Protein AF-A0A1I5D7E2-F1 (afdb_monomer_lite)

Organism: NCBI:txid83765

Structure (mmCIF, N/CA/C/O backbone):
data_AF-A0A1I5D7E2-F1
#
_entry.id   AF-A0A1I5D7E2-F1
#
loop_
_atom_site.group_PDB
_atom_site.id
_atom_site.type_symbol
_atom_site.label_atom_id
_atom_site.label_alt_id
_atom_site.label_comp_id
_atom_site.label_asym_id
_atom_site.label_entity_id
_atom_site.label_seq_id
_atom_site.pdbx_PDB_ins_code
_atom_site.Cartn_x
_atom_site.Cartn_y
_atom_site.Cartn_z
_atom_site.occupancy
_atom_site.B_iso_or_equiv
_atom_site.auth_seq_id
_atom_site.auth_comp_id
_atom_site.auth_asym_id
_atom_site.auth_atom_id
_atom_site.pdbx_PDB_model_num
ATOM 1 N N . MET A 1 1 ? 8.542 34.109 -12.443 1.00 40.12 1 MET A N 1
ATOM 2 C CA . MET A 1 1 ? 9.266 33.104 -11.640 1.00 40.12 1 MET A CA 1
ATOM 3 C C . MET A 1 1 ? 9.422 31.887 -12.531 1.00 40.12 1 MET A C 1
ATOM 5 O O . MET A 1 1 ? 8.410 31.337 -12.940 1.00 40.12 1 MET A O 1
ATOM 9 N N . SER A 1 2 ? 10.643 31.574 -12.962 1.00 42.59 2 SER A N 1
ATOM 10 C CA . SER A 1 2 ? 10.924 30.375 -13.758 1.00 42.59 2 SER A CA 1
ATOM 11 C C . SER A 1 2 ? 10.637 29.151 -12.892 1.00 42.59 2 SER A C 1
ATOM 13 O O . SER A 1 2 ? 11.254 29.010 -11.836 1.00 42.59 2 SER A O 1
ATOM 15 N N . GLY A 1 3 ? 9.667 28.327 -13.289 1.00 51.66 3 GLY A N 1
ATOM 16 C CA . GLY A 1 3 ? 9.392 27.065 -12.609 1.00 51.66 3 GLY A CA 1
ATOM 17 C C . GLY A 1 3 ? 10.642 26.194 -12.649 1.00 51.66 3 GLY A C 1
ATOM 18 O O . GLY A 1 3 ? 11.237 26.026 -13.711 1.00 51.66 3 GLY A O 1
ATOM 19 N N . VAL A 1 4 ? 11.077 25.707 -11.491 1.00 58.34 4 VAL A N 1
ATOM 20 C CA . VAL A 1 4 ? 12.132 24.697 -11.423 1.00 58.34 4 VAL A CA 1
ATOM 21 C C . VAL A 1 4 ? 11.523 23.414 -11.979 1.00 58.34 4 VAL A C 1
ATOM 23 O O . VAL A 1 4 ? 10.568 22.893 -11.408 1.00 58.34 4 VAL A O 1
ATOM 26 N N . GLU A 1 5 ? 12.013 22.948 -13.128 1.00 67.19 5 GLU A N 1
ATOM 27 C CA . GLU A 1 5 ? 11.637 21.633 -13.645 1.00 67.19 5 GLU A CA 1
ATOM 28 C C . GLU A 1 5 ? 12.256 20.570 -12.736 1.00 67.19 5 GLU A C 1
ATOM 30 O O . GLU A 1 5 ? 13.479 20.474 -12.632 1.00 67.19 5 GLU A O 1
ATOM 35 N N . VAL A 1 6 ? 11.413 19.789 -12.063 1.00 71.75 6 VAL A N 1
ATOM 36 C CA . VAL A 1 6 ? 11.857 18.631 -11.285 1.00 71.75 6 VAL A CA 1
ATOM 37 C C . VAL A 1 6 ? 11.823 17.406 -12.196 1.00 71.75 6 VAL A C 1
ATOM 39 O O . VAL A 1 6 ? 10.860 17.195 -12.939 1.00 71.75 6 VAL A O 1
ATOM 42 N N . LEU A 1 7 ? 12.894 16.616 -12.182 1.00 81.94 7 LEU A N 1
ATOM 43 C CA . LEU A 1 7 ? 13.030 15.395 -12.975 1.00 81.94 7 LEU A CA 1
ATOM 44 C C . LEU A 1 7 ? 13.018 14.172 -12.054 1.00 81.94 7 LEU A C 1
ATOM 46 O O . LEU A 1 7 ? 13.526 14.228 -10.937 1.00 81.94 7 LEU A O 1
ATOM 50 N N . TYR A 1 8 ? 12.466 13.068 -12.549 1.00 84.56 8 TYR A N 1
ATOM 51 C CA . TYR A 1 8 ? 12.685 11.739 -11.973 1.00 84.56 8 TYR A CA 1
ATOM 52 C C . TYR A 1 8 ? 14.122 11.267 -12.249 1.00 84.56 8 TYR A C 1
ATOM 54 O O . TYR A 1 8 ? 14.750 11.726 -13.208 1.00 84.56 8 TYR A O 1
ATOM 62 N N . ALA A 1 9 ? 14.608 10.258 -11.517 1.00 85.94 9 ALA A N 1
ATOM 63 C CA . ALA A 1 9 ? 15.943 9.680 -11.736 1.00 85.94 9 ALA A CA 1
ATOM 64 C C . ALA A 1 9 ? 16.131 9.101 -13.154 1.00 85.94 9 ALA A C 1
ATOM 66 O O . ALA A 1 9 ? 17.237 9.049 -13.684 1.00 85.94 9 ALA A O 1
ATOM 67 N N . CYS A 1 10 ? 15.032 8.711 -13.806 1.00 88.25 10 CYS A N 1
ATOM 68 C CA . CYS A 1 10 ? 15.021 8.250 -15.197 1.00 88.25 10 CYS A CA 1
ATOM 69 C C . CYS A 1 10 ? 15.114 9.374 -16.253 1.00 88.25 10 CYS A C 1
ATOM 71 O O . CYS A 1 10 ? 15.100 9.083 -17.446 1.00 88.25 10 CYS A O 1
ATOM 73 N N . GLY A 1 11 ? 15.174 10.647 -15.845 1.00 85.88 11 GLY A N 1
ATOM 74 C CA . GLY A 1 11 ? 15.266 11.809 -16.739 1.00 85.88 11 GLY A CA 1
ATOM 75 C C . GLY A 1 11 ? 13.929 12.314 -17.294 1.00 85.88 11 GLY A C 1
ATOM 76 O O . GLY A 1 11 ? 13.898 13.348 -17.962 1.00 85.88 11 GLY A O 1
ATOM 77 N N . HIS A 1 12 ? 12.814 11.635 -17.010 1.00 88.06 12 HIS A N 1
ATOM 78 C CA . HIS A 1 12 ? 11.479 12.125 -17.357 1.00 88.06 12 HIS A CA 1
ATOM 79 C C . HIS A 1 12 ? 11.048 13.277 -16.446 1.00 88.06 12 HIS A C 1
ATOM 81 O O . HIS A 1 12 ? 11.399 13.328 -15.264 1.00 88.06 12 HIS A O 1
ATOM 87 N N . LYS A 1 13 ? 10.257 14.203 -16.997 1.00 83.19 13 LYS A N 1
ATOM 88 C CA . LYS A 1 13 ? 9.729 15.345 -16.245 1.00 83.19 13 LYS A CA 1
ATOM 89 C C . LYS A 1 13 ? 8.735 14.877 -15.193 1.00 83.19 13 LYS A C 1
ATOM 91 O O . LYS A 1 13 ? 7.851 14.075 -15.497 1.00 83.19 13 LYS A O 1
ATOM 96 N N . GLN A 1 14 ? 8.838 15.428 -13.987 1.00 71.81 14 GLN A N 1
ATOM 97 C CA . GLN A 1 14 ? 7.741 15.357 -13.037 1.00 71.81 14 GLN A CA 1
ATOM 98 C C . GLN A 1 14 ? 6.598 16.202 -13.587 1.00 71.81 14 GLN A C 1
ATOM 100 O O . GLN A 1 14 ? 6.628 17.433 -13.565 1.00 71.81 14 GLN A O 1
ATOM 105 N N . VAL A 1 15 ? 5.586 15.533 -14.130 1.00 62.22 15 VAL A N 1
ATOM 106 C CA . VAL A 1 15 ? 4.274 16.155 -14.242 1.00 62.22 15 VAL A CA 1
ATOM 107 C C . VAL A 1 15 ? 3.809 16.305 -12.802 1.00 62.22 15 VAL A C 1
ATOM 109 O O . VAL A 1 15 ? 3.779 15.312 -12.077 1.00 62.22 15 VAL A O 1
ATOM 112 N N . ALA A 1 16 ? 3.549 17.538 -12.365 1.00 55.12 16 ALA A N 1
ATOM 113 C CA . ALA A 1 16 ? 2.931 17.788 -11.072 1.00 55.12 16 ALA A CA 1
ATOM 114 C C . ALA A 1 16 ? 1.547 17.139 -11.108 1.00 55.12 16 ALA A C 1
ATOM 116 O O . ALA A 1 16 ? 0.575 17.744 -11.558 1.00 55.12 16 ALA A O 1
ATOM 117 N N . ASP A 1 17 ? 1.493 15.865 -10.743 1.00 52.16 17 ASP A N 1
ATOM 118 C CA . ASP A 1 17 ? 0.250 15.138 -10.686 1.00 52.16 17 ASP A CA 1
ATOM 119 C C . ASP A 1 17 ? -0.562 15.750 -9.547 1.00 52.16 17 ASP A C 1
ATOM 121 O O . ASP A 1 17 ? -0.052 15.964 -8.444 1.00 52.16 17 ASP A O 1
ATOM 125 N N . SER A 1 18 ? -1.817 16.093 -9.818 1.00 43.91 18 SER A N 1
ATOM 126 C CA . SER A 1 18 ? -2.695 16.846 -8.909 1.00 43.91 18 SER A CA 1
ATOM 127 C C . SER A 1 18 ? -3.111 16.074 -7.640 1.00 43.91 18 SER A C 1
ATOM 129 O O . SER A 1 18 ? -4.035 16.488 -6.940 1.00 43.91 18 SER A O 1
ATOM 131 N N . GLY A 1 19 ? -2.447 14.953 -7.349 1.00 57.50 19 GLY A N 1
ATOM 132 C CA . GLY A 1 19 ? -2.717 14.040 -6.241 1.00 57.50 19 GLY A CA 1
ATOM 133 C C . GLY A 1 19 ? -1.690 14.103 -5.103 1.00 57.50 19 GLY A C 1
ATOM 134 O O . GLY A 1 19 ? -1.194 15.170 -4.737 1.00 57.50 19 GLY A O 1
ATOM 135 N N . LEU A 1 20 ? -1.389 12.933 -4.527 1.00 54.22 20 LEU A N 1
ATOM 136 C CA . LEU A 1 20 ? -0.603 12.739 -3.300 1.00 54.22 20 LEU A CA 1
ATOM 137 C C . LEU A 1 20 ? 0.759 13.469 -3.320 1.00 54.22 20 LEU A C 1
ATOM 139 O O . LEU A 1 20 ? 1.130 14.091 -2.327 1.00 54.22 20 LEU A O 1
ATOM 143 N N . LEU A 1 21 ? 1.456 13.479 -4.466 1.00 53.50 21 LEU A N 1
ATOM 144 C CA . LEU A 1 21 ? 2.745 14.169 -4.664 1.00 53.50 21 LEU A CA 1
ATOM 145 C C . LEU A 1 21 ? 2.652 15.692 -4.473 1.00 53.50 21 LEU A C 1
ATOM 147 O O . LEU A 1 21 ? 3.577 16.308 -3.953 1.00 53.50 21 LEU A O 1
ATOM 151 N N . ALA A 1 22 ? 1.530 16.309 -4.854 1.00 52.12 22 ALA A N 1
ATOM 152 C CA . ALA A 1 22 ? 1.312 17.743 -4.674 1.00 52.12 22 ALA A CA 1
ATOM 153 C C . ALA A 1 22 ? 0.987 18.119 -3.215 1.00 52.12 22 ALA A C 1
ATOM 155 O O . ALA A 1 22 ? 1.152 19.277 -2.829 1.00 52.12 22 ALA A O 1
ATOM 156 N N . ARG A 1 23 ? 0.514 17.162 -2.402 1.00 56.66 23 ARG A N 1
ATOM 157 C CA . ARG A 1 23 ? 0.122 17.378 -0.994 1.00 56.66 23 ARG A CA 1
ATOM 158 C C . ARG A 1 23 ? 1.183 16.937 0.010 1.00 56.66 23 ARG A C 1
ATOM 160 O O . ARG A 1 23 ? 1.242 17.482 1.110 1.00 56.66 23 ARG A O 1
ATOM 167 N N . ARG A 1 24 ? 2.021 15.976 -0.367 1.00 63.62 24 ARG A N 1
ATOM 168 C CA . ARG A 1 24 ? 3.103 15.421 0.442 1.00 63.62 24 ARG A CA 1
ATOM 169 C C . ARG A 1 24 ? 4.440 15.853 -0.150 1.00 63.62 24 ARG A C 1
ATOM 171 O O . ARG A 1 24 ? 5.005 15.171 -0.998 1.00 63.62 24 ARG A O 1
ATOM 178 N N . GLY A 1 25 ? 4.924 17.024 0.273 1.00 58.31 25 GLY A N 1
ATOM 179 C CA . GLY A 1 25 ? 6.209 17.576 -0.183 1.00 58.31 25 GLY A CA 1
ATOM 180 C C . GLY A 1 25 ? 7.404 16.651 0.088 1.00 58.31 25 GLY A C 1
ATOM 181 O O . GLY A 1 25 ? 8.388 16.707 -0.637 1.00 58.31 25 GLY A O 1
ATOM 182 N N . ASP A 1 26 ? 7.278 15.747 1.063 1.00 62.06 26 ASP A N 1
ATOM 183 C CA . ASP A 1 26 ? 8.202 14.645 1.348 1.00 62.06 26 ASP A CA 1
ATOM 184 C C . ASP A 1 26 ? 8.306 13.620 0.206 1.00 62.06 26 ASP A C 1
ATOM 186 O O . ASP A 1 26 ? 9.338 12.973 0.053 1.00 62.06 26 ASP A O 1
ATOM 190 N N . LEU A 1 27 ? 7.283 13.496 -0.642 1.00 64.50 27 LEU A N 1
ATOM 191 C CA . LEU A 1 27 ? 7.312 12.590 -1.791 1.00 64.50 27 LEU A CA 1
ATOM 192 C C . LEU A 1 27 ? 8.022 13.179 -3.014 1.00 64.50 27 LEU A C 1
ATOM 194 O O . LEU A 1 27 ? 8.336 12.429 -3.935 1.00 64.50 27 LEU A O 1
ATOM 198 N N . ILE A 1 28 ? 8.295 14.489 -3.048 1.00 66.44 28 ILE A N 1
ATOM 199 C CA . ILE A 1 28 ? 9.033 15.119 -4.157 1.00 66.44 28 ILE A CA 1
ATOM 200 C C . ILE A 1 28 ? 10.477 14.608 -4.182 1.00 66.44 28 ILE A C 1
ATOM 202 O O . ILE A 1 28 ? 10.982 14.247 -5.248 1.00 66.44 28 ILE A O 1
ATOM 206 N N . ASP A 1 29 ? 11.108 14.517 -3.010 1.00 71.19 29 ASP A N 1
ATOM 207 C CA . ASP A 1 29 ? 12.472 14.006 -2.870 1.00 71.19 29 ASP A CA 1
ATOM 208 C C . ASP A 1 29 ? 12.533 12.524 -3.261 1.00 71.19 29 ASP A C 1
ATOM 210 O O . ASP A 1 29 ? 13.367 12.139 -4.085 1.00 71.19 29 ASP A O 1
ATOM 214 N N . VAL A 1 30 ? 11.574 11.719 -2.785 1.00 73.56 30 VAL A N 1
ATOM 215 C CA . VAL A 1 30 ? 11.425 10.305 -3.174 1.00 73.56 30 VAL A CA 1
ATOM 216 C C . VAL A 1 30 ? 11.239 10.168 -4.685 1.00 73.56 30 VAL A C 1
ATOM 218 O O . VAL A 1 30 ? 11.918 9.369 -5.326 1.00 73.56 30 VAL A O 1
ATOM 221 N N . ALA A 1 31 ? 10.368 10.975 -5.289 1.00 67.75 31 ALA A N 1
ATOM 222 C CA . ALA A 1 31 ? 10.130 10.952 -6.727 1.00 67.75 31 ALA A CA 1
ATOM 223 C C . ALA A 1 31 ? 11.372 11.374 -7.529 1.00 67.75 31 ALA A C 1
ATOM 225 O O . ALA A 1 31 ? 11.617 10.845 -8.607 1.00 67.75 31 ALA A O 1
ATOM 226 N N . SER A 1 32 ? 12.189 12.302 -7.028 1.00 74.06 32 SER A N 1
ATOM 227 C CA . SER A 1 32 ? 13.428 12.703 -7.709 1.00 74.06 32 SER A CA 1
ATOM 228 C C . SER A 1 32 ? 14.519 11.625 -7.647 1.00 74.06 32 SER A C 1
ATOM 230 O O . SER A 1 32 ? 15.292 11.473 -8.593 1.00 74.06 32 SER A O 1
ATOM 232 N N . ALA A 1 33 ? 14.544 10.839 -6.565 1.00 83.19 33 ALA A N 1
ATOM 233 C CA . ALA A 1 33 ? 15.511 9.768 -6.348 1.00 83.19 33 ALA A CA 1
ATOM 234 C C . ALA A 1 33 ? 15.179 8.476 -7.114 1.00 83.19 33 ALA A C 1
ATOM 236 O O . ALA A 1 33 ? 16.056 7.632 -7.284 1.00 83.19 33 ALA A O 1
ATOM 237 N N . ASN A 1 34 ? 13.944 8.327 -7.606 1.00 85.19 34 ASN A N 1
ATOM 238 C CA . ASN A 1 34 ? 13.449 7.087 -8.201 1.00 85.19 34 ASN A CA 1
ATOM 239 C C . ASN A 1 34 ? 12.990 7.256 -9.666 1.00 85.19 34 ASN A C 1
ATOM 241 O O . ASN A 1 34 ? 12.723 8.373 -10.127 1.00 85.19 34 ASN A O 1
ATOM 245 N N . PRO A 1 35 ? 12.906 6.163 -10.452 1.00 89.25 35 PRO A N 1
ATOM 246 C CA . PRO A 1 35 ? 12.287 6.194 -11.776 1.00 89.25 35 PRO A CA 1
ATOM 247 C C . PRO A 1 35 ? 10.805 6.591 -11.702 1.00 89.25 35 PRO A C 1
ATOM 249 O O . PRO A 1 35 ? 10.137 6.359 -10.699 1.00 89.25 35 PRO A O 1
ATOM 252 N N . CYS A 1 36 ? 10.264 7.169 -12.780 1.00 89.38 36 CYS A N 1
ATOM 253 C CA . CYS A 1 36 ? 8.832 7.471 -12.841 1.00 89.38 36 CYS A CA 1
ATOM 254 C C . CYS A 1 36 ? 7.987 6.187 -12.879 1.00 89.38 36 CYS A C 1
ATOM 256 O O . CYS A 1 36 ? 8.490 5.110 -13.211 1.00 89.38 36 CYS A O 1
ATOM 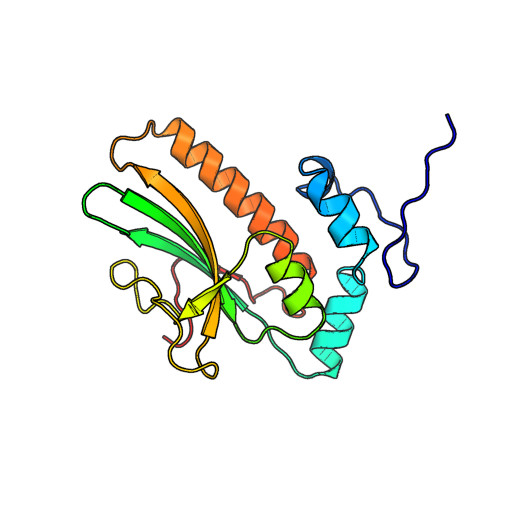258 N N . THR A 1 37 ? 6.689 6.322 -12.612 1.00 89.56 37 THR A N 1
ATOM 259 C CA . THR A 1 37 ? 5.691 5.240 -12.658 1.00 89.56 37 THR A CA 1
ATOM 260 C C . THR A 1 37 ? 5.734 4.439 -13.965 1.00 89.56 37 THR A C 1
ATOM 262 O O . THR A 1 37 ? 5.802 3.215 -13.932 1.00 89.56 37 THR A O 1
ATOM 265 N N . ASP A 1 38 ? 5.817 5.104 -15.122 1.00 91.06 38 ASP A N 1
ATOM 266 C CA . ASP A 1 38 ? 5.918 4.438 -16.433 1.00 91.06 38 ASP A CA 1
ATOM 267 C C . ASP A 1 38 ? 7.186 3.590 -16.590 1.00 91.06 38 ASP A C 1
ATOM 269 O O . ASP A 1 38 ? 7.151 2.493 -17.149 1.00 91.06 38 ASP A O 1
ATOM 273 N N . CYS A 1 39 ? 8.324 4.091 -16.102 1.00 92.81 39 CYS A N 1
ATOM 274 C CA . CYS A 1 39 ? 9.569 3.328 -16.106 1.00 92.81 39 CYS A CA 1
ATOM 275 C C . CYS A 1 39 ? 9.484 2.135 -15.154 1.00 92.81 39 CYS A C 1
ATOM 277 O O . CYS A 1 39 ? 9.935 1.056 -15.519 1.00 92.81 39 CYS A O 1
ATOM 279 N N . CYS A 1 40 ? 8.891 2.316 -13.973 1.00 92.56 40 CYS A N 1
ATOM 280 C CA . CYS A 1 40 ? 8.711 1.240 -13.006 1.00 92.56 40 CYS A CA 1
ATOM 281 C C . CYS A 1 40 ? 7.837 0.116 -13.580 1.00 92.56 40 CYS A C 1
ATOM 283 O O . CYS A 1 40 ? 8.257 -1.035 -13.555 1.00 92.56 40 CYS A O 1
ATOM 285 N N . ARG A 1 41 ? 6.695 0.441 -14.200 1.00 92.50 41 ARG A N 1
ATOM 286 C CA . ARG A 1 41 ? 5.818 -0.564 -14.829 1.00 92.50 41 ARG A CA 1
ATOM 287 C C . ARG A 1 41 ? 6.540 -1.404 -15.877 1.00 92.50 41 ARG A C 1
ATOM 289 O O . ARG A 1 41 ? 6.473 -2.624 -15.829 1.00 92.50 41 ARG A O 1
ATOM 296 N N . ARG A 1 42 ? 7.301 -0.763 -16.766 1.00 94.00 42 ARG A N 1
ATOM 297 C CA . ARG A 1 42 ? 8.098 -1.474 -17.775 1.00 94.00 42 ARG A CA 1
ATOM 298 C C . ARG A 1 42 ? 9.169 -2.371 -17.150 1.00 94.00 42 ARG A C 1
ATOM 300 O O . ARG A 1 42 ? 9.367 -3.482 -17.620 1.00 94.00 42 ARG A O 1
ATOM 307 N N . ILE A 1 43 ? 9.829 -1.918 -16.082 1.00 93.94 43 ILE A N 1
ATOM 308 C CA . ILE A 1 43 ? 10.784 -2.753 -15.334 1.00 93.94 43 ILE A CA 1
ATOM 309 C C . ILE A 1 43 ? 10.072 -3.970 -14.726 1.00 93.94 43 ILE A C 1
ATOM 311 O O . ILE A 1 43 ? 10.605 -5.074 -14.803 1.00 93.94 43 ILE A O 1
ATOM 315 N N . ALA A 1 44 ? 8.873 -3.794 -14.162 1.00 93.25 44 ALA A N 1
ATOM 316 C CA . ALA A 1 44 ? 8.076 -4.895 -13.624 1.00 93.25 44 ALA A CA 1
ATOM 317 C C . ALA A 1 44 ? 7.739 -5.929 -14.708 1.00 93.25 44 ALA A C 1
ATOM 319 O O . ALA A 1 44 ? 7.969 -7.120 -14.516 1.00 93.25 44 ALA A O 1
ATOM 320 N N . GLU A 1 45 ? 7.265 -5.466 -15.868 1.00 93.19 45 GLU A N 1
ATOM 321 C CA . GLU A 1 45 ? 6.936 -6.313 -17.020 1.00 93.19 45 GLU A CA 1
ATOM 322 C C . GLU A 1 45 ? 8.159 -7.084 -17.534 1.00 93.19 45 GLU A C 1
ATOM 324 O O . GLU A 1 45 ? 8.086 -8.294 -17.746 1.00 93.19 45 GLU A O 1
ATOM 329 N N . GLU A 1 46 ? 9.300 -6.407 -17.699 1.00 93.88 46 GLU A N 1
ATOM 330 C CA . GLU A 1 46 ? 10.561 -7.020 -18.136 1.00 93.88 46 GLU A CA 1
ATOM 331 C C . GLU A 1 46 ? 11.084 -8.053 -17.124 1.00 93.88 46 GLU A C 1
ATOM 333 O O . GLU A 1 46 ? 11.662 -9.069 -17.516 1.00 93.88 46 GLU A O 1
ATOM 338 N N . ALA A 1 47 ? 10.858 -7.815 -15.830 1.00 90.81 47 ALA A N 1
ATOM 339 C CA . ALA A 1 47 ? 11.210 -8.732 -14.752 1.00 90.81 47 ALA A CA 1
ATOM 340 C C . ALA A 1 47 ? 10.194 -9.874 -14.560 1.00 90.81 47 ALA A C 1
ATOM 342 O O . ALA A 1 47 ? 10.473 -10.802 -13.800 1.00 90.81 47 ALA A O 1
ATOM 343 N N . GLY A 1 48 ? 9.031 -9.821 -15.220 1.00 92.00 48 GLY A N 1
ATOM 344 C CA . GLY A 1 48 ? 7.930 -10.757 -14.990 1.00 92.00 48 GLY A CA 1
ATOM 345 C C . GLY A 1 48 ? 7.345 -10.672 -13.576 1.00 92.00 48 GLY A C 1
ATOM 346 O O . GLY A 1 48 ? 6.898 -11.688 -13.050 1.00 92.00 48 GLY A O 1
ATOM 347 N N . ALA A 1 49 ? 7.395 -9.492 -12.951 1.00 91.38 49 ALA A N 1
ATOM 348 C CA . ALA A 1 49 ? 6.852 -9.233 -11.622 1.00 91.38 49 ALA A CA 1
ATOM 349 C C . ALA A 1 49 ? 5.427 -8.670 -11.716 1.00 91.38 49 ALA A C 1
ATOM 351 O O . ALA A 1 49 ? 5.184 -7.707 -12.448 1.00 91.38 49 ALA A O 1
ATOM 352 N N . PHE A 1 50 ? 4.503 -9.232 -10.935 1.00 91.81 50 PHE A N 1
ATOM 353 C CA . PHE A 1 50 ? 3.089 -8.852 -10.930 1.00 91.81 50 PHE A CA 1
ATOM 354 C C . PHE A 1 50 ? 2.671 -8.401 -9.526 1.00 91.81 50 PHE A C 1
ATOM 356 O O . PHE A 1 50 ? 1.950 -9.113 -8.828 1.00 91.81 50 PHE A O 1
ATOM 363 N N . PRO A 1 51 ? 3.146 -7.226 -9.075 1.00 93.69 51 PRO A N 1
ATOM 364 C CA . PRO A 1 51 ? 2.792 -6.714 -7.760 1.00 93.69 51 PRO A CA 1
ATOM 365 C C . PRO A 1 51 ? 1.283 -6.502 -7.652 1.00 93.69 51 PRO A C 1
ATOM 367 O O . PRO A 1 51 ? 0.660 -5.970 -8.573 1.00 93.69 51 PRO A O 1
ATOM 370 N N . ALA A 1 52 ? 0.724 -6.843 -6.496 1.00 95.25 52 ALA A N 1
ATOM 371 C CA . ALA A 1 52 ? -0.672 -6.597 -6.168 1.00 95.25 52 ALA A CA 1
ATOM 372 C C . ALA A 1 52 ? -0.791 -5.854 -4.837 1.00 95.25 52 ALA A C 1
ATOM 374 O O . ALA A 1 52 ? 0.041 -6.021 -3.945 1.00 95.25 52 ALA A O 1
ATOM 375 N N . VAL A 1 53 ? -1.818 -5.013 -4.722 1.00 96.50 53 VAL A N 1
ATOM 376 C CA . VAL A 1 53 ? -2.145 -4.223 -3.532 1.00 96.50 53 VAL A CA 1
ATOM 377 C C . VAL A 1 53 ? -3.440 -4.758 -2.938 1.00 96.50 53 VAL A C 1
ATOM 379 O O . VAL A 1 53 ? -4.467 -4.765 -3.609 1.00 96.50 53 VAL A O 1
ATOM 382 N N . PHE A 1 54 ? -3.416 -5.130 -1.665 1.00 96.81 54 PHE A N 1
ATOM 383 C CA . PHE A 1 54 ? -4.577 -5.598 -0.914 1.00 96.81 54 PHE A CA 1
ATOM 384 C C . PHE A 1 54 ? -4.962 -4.552 0.126 1.00 96.81 54 PHE A C 1
ATOM 386 O O . PHE A 1 54 ? -4.128 -4.133 0.930 1.00 96.81 54 PHE A O 1
ATOM 393 N N . VAL A 1 55 ? -6.216 -4.106 0.088 1.00 97.25 55 VAL A N 1
ATOM 394 C CA . VAL A 1 55 ? -6.739 -3.013 0.911 1.00 97.25 55 VAL A CA 1
ATOM 395 C C . VAL A 1 55 ? -7.850 -3.541 1.808 1.00 97.25 55 VAL A C 1
ATOM 397 O O . VAL A 1 55 ? -8.950 -3.845 1.340 1.00 97.25 55 VAL A O 1
ATOM 400 N N . ASN A 1 56 ? -7.583 -3.598 3.112 1.00 96.31 56 ASN A N 1
ATOM 401 C CA . ASN A 1 56 ? -8.499 -4.181 4.093 1.00 96.31 56 ASN A CA 1
ATOM 402 C C . ASN A 1 56 ? -8.684 -3.296 5.317 1.00 96.31 56 ASN A C 1
ATOM 404 O O . ASN A 1 56 ? -7.845 -2.455 5.636 1.00 96.31 56 ASN A O 1
ATOM 408 N N . VAL A 1 57 ? -9.781 -3.521 6.036 1.00 96.31 57 VAL A N 1
ATOM 409 C CA . VAL A 1 57 ? -9.929 -3.047 7.412 1.00 96.31 57 VAL A CA 1
ATOM 410 C C . VAL A 1 57 ? -9.578 -4.201 8.330 1.00 96.31 57 VAL A C 1
ATOM 412 O O . VAL A 1 57 ? -10.154 -5.276 8.205 1.00 96.31 57 VAL A O 1
ATOM 415 N N . GLN A 1 58 ? -8.656 -3.979 9.259 1.00 95.38 58 GLN A N 1
ATOM 416 C CA . GLN A 1 58 ? -8.264 -4.990 10.232 1.00 95.38 58 GLN A CA 1
ATOM 417 C C . GLN A 1 58 ? -8.471 -4.494 11.650 1.00 95.38 58 GLN A C 1
ATOM 419 O O . GLN A 1 58 ? -8.210 -3.329 11.970 1.00 95.38 58 GLN A O 1
ATOM 424 N N . ARG A 1 59 ? -8.910 -5.403 12.517 1.00 94.75 59 ARG A N 1
ATOM 425 C CA . ARG A 1 59 ? -8.963 -5.169 13.952 1.00 94.75 59 ARG A CA 1
ATOM 426 C C . ARG A 1 59 ? -7.577 -5.419 14.533 1.00 94.75 59 ARG A C 1
ATOM 428 O O . ARG A 1 59 ? -7.095 -6.544 14.539 1.00 94.75 59 ARG A O 1
ATOM 435 N N . ILE A 1 60 ? -6.950 -4.362 15.038 1.00 92.19 60 ILE A N 1
ATOM 436 C CA . ILE A 1 60 ? -5.607 -4.435 15.631 1.00 92.19 60 ILE A CA 1
ATOM 437 C C . ILE A 1 60 ? -5.695 -4.786 17.119 1.00 92.19 60 ILE A C 1
ATOM 439 O O . ILE A 1 60 ? -4.857 -5.506 17.654 1.00 92.19 60 ILE A O 1
ATOM 443 N N . SER A 1 61 ? -6.727 -4.286 17.801 1.00 92.81 61 SER A N 1
ATOM 444 C CA . SER A 1 61 ? -7.003 -4.600 19.202 1.00 92.81 61 SER A CA 1
ATOM 445 C C . SER A 1 61 ? -8.492 -4.464 19.513 1.00 92.81 61 SER A C 1
ATOM 447 O O . SER A 1 61 ? -9.319 -4.208 18.633 1.00 92.81 61 SER A O 1
ATOM 449 N N . ASP A 1 62 ? -8.859 -4.608 20.787 1.00 93.19 62 ASP A N 1
ATOM 450 C CA . ASP A 1 62 ? -10.244 -4.417 21.202 1.00 93.19 62 ASP A CA 1
ATOM 451 C C . ASP A 1 62 ? -10.765 -2.990 21.008 1.00 93.19 62 ASP A C 1
ATOM 453 O O . ASP A 1 62 ? -11.972 -2.810 20.876 1.00 93.19 62 ASP A O 1
ATOM 457 N N . GLU A 1 63 ? -9.871 -2.005 20.926 1.00 96.00 63 GLU A N 1
ATOM 458 C CA . GLU A 1 63 ? -10.207 -0.579 20.860 1.00 96.00 63 GLU A CA 1
ATOM 459 C C . GLU A 1 63 ? -9.745 0.092 19.561 1.00 96.00 63 GLU A C 1
ATOM 461 O O . GLU A 1 63 ? -10.110 1.244 19.301 1.00 96.00 63 GLU A O 1
ATOM 466 N N . MET A 1 64 ? -8.953 -0.614 18.747 1.00 96.69 64 MET A N 1
ATOM 467 C CA . MET A 1 64 ? -8.270 -0.067 17.577 1.00 96.69 64 MET A CA 1
ATOM 468 C C . MET A 1 64 ? -8.515 -0.902 16.327 1.00 96.69 64 MET A C 1
ATOM 470 O O . MET A 1 64 ? -8.524 -2.135 16.345 1.00 96.69 64 MET A O 1
ATOM 474 N N . SER A 1 65 ? -8.657 -0.210 15.207 1.00 96.94 65 SER A N 1
ATOM 475 C CA . SER A 1 65 ? -8.674 -0.788 13.868 1.00 96.94 65 SER A CA 1
ATOM 476 C C . SER A 1 65 ? -7.758 0.012 12.953 1.00 96.94 65 SER A C 1
ATOM 478 O O . SER A 1 65 ? -7.349 1.126 13.284 1.00 96.94 65 SER A O 1
ATOM 480 N N . ALA A 1 66 ? -7.414 -0.557 11.807 1.00 97.06 66 ALA A N 1
ATOM 481 C CA . ALA A 1 66 ? -6.638 0.132 10.793 1.00 97.06 66 ALA A CA 1
ATOM 482 C C . ALA A 1 66 ? -7.183 -0.173 9.402 1.00 97.06 66 ALA A C 1
ATOM 484 O O . ALA A 1 66 ? -7.608 -1.296 9.134 1.00 97.06 66 ALA A O 1
ATOM 485 N N . PHE A 1 67 ? -7.121 0.815 8.509 1.00 97.50 67 PHE A N 1
ATOM 486 C CA . PHE A 1 67 ? -7.048 0.507 7.085 1.00 97.50 67 PHE A CA 1
ATOM 487 C C . PHE A 1 67 ? -5.623 0.062 6.781 1.00 97.50 67 PHE A C 1
ATOM 489 O O . PHE A 1 67 ? -4.665 0.718 7.192 1.00 97.50 67 PHE A O 1
ATOM 496 N N . VAL A 1 68 ? -5.483 -1.049 6.082 1.00 96.62 68 VAL A N 1
ATOM 497 C CA . VAL A 1 68 ? -4.208 -1.710 5.844 1.00 96.62 68 VAL A CA 1
ATOM 498 C C . VAL A 1 68 ? -4.035 -1.895 4.351 1.00 96.62 68 VAL A C 1
ATOM 500 O O . VAL A 1 68 ? -4.947 -2.368 3.677 1.00 96.62 68 VAL A O 1
ATOM 503 N N . LEU A 1 69 ? -2.864 -1.501 3.858 1.00 97.25 69 LEU A N 1
ATOM 504 C CA . LEU A 1 69 ? -2.424 -1.736 2.491 1.00 97.25 69 LEU A CA 1
ATOM 505 C C . LEU A 1 69 ? -1.251 -2.710 2.548 1.00 97.25 69 LEU A C 1
ATOM 507 O O . LEU A 1 69 ? -0.226 -2.394 3.158 1.00 97.25 69 LEU A O 1
ATOM 511 N N . GLU A 1 70 ? -1.400 -3.866 1.911 1.00 96.38 70 GLU A N 1
ATOM 512 C CA . GLU A 1 70 ? -0.348 -4.873 1.766 1.00 96.38 70 GLU A CA 1
ATOM 513 C C . GLU A 1 70 ? 0.034 -5.021 0.296 1.00 96.38 70 GLU A C 1
ATOM 515 O O . GLU A 1 70 ? -0.840 -5.131 -0.559 1.00 96.38 70 GLU A O 1
ATOM 520 N N . LEU A 1 71 ? 1.334 -5.013 0.003 1.00 95.50 71 LEU A N 1
ATOM 521 C CA . LEU A 1 71 ? 1.863 -5.190 -1.343 1.00 95.50 71 LEU A CA 1
ATOM 522 C C . LEU A 1 71 ? 2.694 -6.463 -1.445 1.00 95.50 71 LEU A C 1
ATOM 524 O O . LEU A 1 71 ? 3.644 -6.657 -0.676 1.00 95.50 71 LEU A O 1
ATOM 528 N N . THR A 1 72 ? 2.354 -7.294 -2.425 1.00 93.50 72 THR A N 1
ATOM 529 C CA . THR A 1 72 ? 3.064 -8.532 -2.770 1.00 93.50 72 THR A CA 1
ATOM 530 C C . THR A 1 72 ? 3.953 -8.352 -3.996 1.00 93.50 72 THR A C 1
ATOM 532 O O . THR A 1 72 ? 3.837 -7.361 -4.713 1.00 93.50 72 THR A O 1
ATOM 535 N N . GLU A 1 73 ? 4.854 -9.316 -4.225 1.00 88.25 73 GLU A N 1
ATOM 536 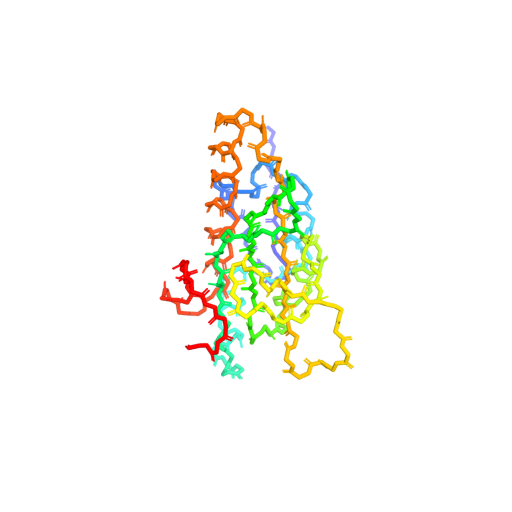C CA . GLU A 1 73 ? 5.632 -9.459 -5.474 1.00 88.25 73 GLU A CA 1
ATOM 537 C C . GLU A 1 73 ? 6.350 -8.174 -5.927 1.00 88.25 73 GLU A C 1
ATOM 539 O O . GLU A 1 73 ? 6.481 -7.866 -7.112 1.00 88.25 73 GLU A O 1
ATOM 544 N N . VAL A 1 74 ? 6.825 -7.400 -4.949 1.00 88.50 74 VAL A N 1
ATOM 545 C CA . VAL A 1 74 ? 7.485 -6.119 -5.189 1.00 88.50 74 VAL A CA 1
ATOM 546 C C . VAL A 1 74 ? 8.851 -6.328 -5.849 1.00 88.50 74 VAL A C 1
ATOM 548 O O . VAL A 1 74 ? 9.635 -7.187 -5.449 1.00 88.50 74 VAL A O 1
ATOM 551 N N . TYR A 1 75 ? 9.144 -5.493 -6.844 1.00 90.00 75 TYR A N 1
ATOM 552 C CA . TYR A 1 75 ? 10.370 -5.476 -7.638 1.00 90.00 75 TYR A CA 1
ATOM 553 C C . TYR A 1 75 ? 11.230 -4.255 -7.277 1.00 90.00 75 TYR A C 1
ATOM 555 O O . TYR A 1 75 ? 10.722 -3.255 -6.770 1.00 90.00 75 TYR A O 1
ATOM 563 N N . SER A 1 76 ? 12.533 -4.286 -7.565 1.00 89.31 76 SER A N 1
ATOM 564 C CA . SER A 1 76 ? 13.331 -3.048 -7.594 1.00 89.31 76 SER A CA 1
ATOM 565 C C . SER A 1 76 ? 12.985 -2.301 -8.888 1.00 89.31 76 SER A C 1
ATOM 567 O O . SER A 1 76 ? 13.046 -2.926 -9.950 1.00 89.31 76 SER A O 1
ATOM 569 N N . PRO A 1 77 ? 12.578 -1.015 -8.857 1.00 91.56 77 PRO A N 1
ATOM 570 C CA . PRO A 1 77 ? 12.776 -0.006 -7.799 1.00 91.56 77 PRO A CA 1
ATOM 571 C C . PRO A 1 77 ? 11.613 0.201 -6.807 1.00 91.56 77 PRO A C 1
ATOM 573 O O . PRO A 1 77 ? 11.765 0.963 -5.855 1.00 91.56 77 PRO A O 1
ATOM 576 N N . LEU A 1 78 ? 10.451 -0.427 -7.007 1.00 92.06 78 LEU A N 1
ATOM 577 C CA . LEU A 1 78 ? 9.275 -0.220 -6.149 1.00 92.06 78 LEU A CA 1
ATOM 578 C C . LEU A 1 78 ? 9.564 -0.530 -4.667 1.00 92.06 78 LEU A C 1
ATOM 580 O O . LEU A 1 78 ? 9.066 0.170 -3.793 1.00 92.06 78 LEU A O 1
ATOM 584 N N . ASP A 1 79 ? 10.427 -1.506 -4.383 1.00 92.44 79 ASP A N 1
ATOM 585 C CA . ASP A 1 79 ? 10.893 -1.838 -3.027 1.00 92.44 79 ASP A CA 1
ATOM 586 C C . ASP A 1 79 ? 11.482 -0.622 -2.283 1.00 92.44 79 ASP A C 1
ATOM 588 O O . ASP A 1 79 ? 11.103 -0.321 -1.151 1.00 92.44 79 ASP A O 1
ATOM 592 N N . GLU A 1 80 ? 12.347 0.140 -2.955 1.00 91.12 80 GLU A N 1
ATOM 593 C CA . GLU A 1 80 ? 13.009 1.319 -2.387 1.00 91.12 80 GLU A CA 1
ATOM 594 C C . GLU A 1 80 ? 12.027 2.477 -2.188 1.00 91.12 80 GLU A C 1
ATOM 596 O O . GLU A 1 80 ? 12.104 3.204 -1.194 1.00 91.12 80 GLU A O 1
ATOM 601 N N . ILE A 1 81 ? 11.074 2.627 -3.112 1.00 90.75 81 ILE A N 1
ATOM 602 C CA . ILE A 1 81 ? 10.011 3.631 -3.029 1.00 90.75 81 ILE A CA 1
ATOM 603 C C . ILE A 1 81 ? 9.121 3.353 -1.813 1.00 90.75 81 ILE A C 1
ATOM 605 O O . ILE A 1 81 ? 8.825 4.265 -1.039 1.00 90.75 81 ILE A O 1
ATOM 609 N N . LEU A 1 82 ? 8.714 2.101 -1.596 1.00 92.50 82 LEU A N 1
ATOM 610 C CA . LEU A 1 82 ? 7.874 1.720 -0.457 1.00 92.50 82 LEU A CA 1
ATOM 611 C C . LEU A 1 82 ? 8.587 1.983 0.878 1.00 92.50 82 LEU A C 1
ATOM 613 O O . LEU A 1 82 ? 8.003 2.602 1.773 1.00 92.50 82 LEU A O 1
ATOM 617 N N . ALA A 1 83 ? 9.874 1.635 0.974 1.00 91.00 83 ALA A N 1
ATOM 618 C CA . ALA A 1 83 ? 10.702 1.917 2.148 1.00 91.00 83 ALA A CA 1
ATOM 619 C C . ALA A 1 83 ? 10.741 3.413 2.513 1.00 91.00 83 ALA A C 1
ATOM 621 O O . ALA A 1 83 ? 10.709 3.781 3.687 1.00 91.00 83 ALA A O 1
ATOM 622 N N . GLN A 1 84 ? 10.790 4.289 1.506 1.00 88.94 84 GLN A N 1
ATOM 623 C CA . GLN A 1 84 ? 10.867 5.741 1.690 1.00 88.94 84 GLN A CA 1
ATOM 624 C C . GLN A 1 84 ? 9.505 6.392 1.977 1.00 88.94 84 GLN A C 1
ATOM 626 O O . GLN A 1 84 ? 9.451 7.521 2.462 1.00 88.94 84 GLN A O 1
ATOM 631 N N . THR A 1 85 ? 8.397 5.699 1.704 1.00 87.06 85 THR A N 1
ATOM 632 C CA . THR A 1 85 ? 7.031 6.256 1.784 1.00 87.06 85 THR A CA 1
ATOM 633 C C . THR A 1 8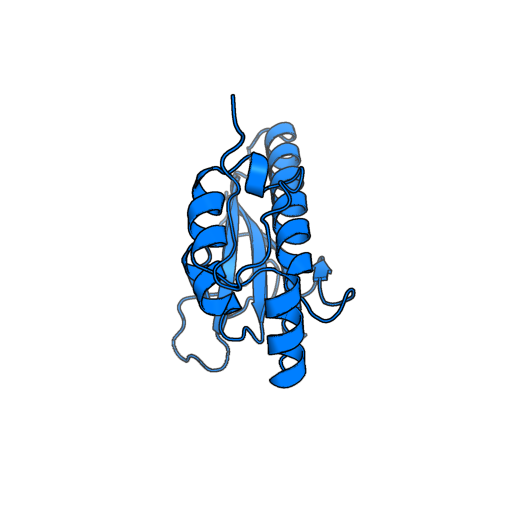5 ? 6.225 5.777 2.993 1.00 87.06 85 THR A C 1
ATOM 635 O O . THR A 1 85 ? 5.025 6.068 3.117 1.00 87.06 85 THR A O 1
ATOM 638 N N . GLY A 1 86 ? 6.908 5.131 3.941 1.00 89.88 86 GLY A N 1
ATOM 639 C CA . GLY A 1 86 ? 6.355 4.719 5.229 1.00 89.88 86 GLY A CA 1
ATOM 640 C C . GLY A 1 86 ? 5.729 3.328 5.222 1.00 89.88 86 GLY A C 1
ATOM 641 O O . GLY A 1 86 ? 4.973 3.016 6.138 1.00 89.88 86 GLY A O 1
ATOM 642 N N . TYR A 1 87 ? 6.019 2.509 4.209 1.00 94.06 87 TYR A N 1
ATOM 643 C CA . TYR A 1 87 ? 5.750 1.078 4.282 1.00 94.06 87 TYR A CA 1
ATOM 644 C C . TYR A 1 87 ? 6.867 0.382 5.062 1.00 94.06 87 TYR A C 1
ATOM 646 O O . TYR A 1 87 ? 8.017 0.821 5.067 1.00 94.06 87 TYR A O 1
ATOM 654 N N . ALA A 1 88 ? 6.531 -0.733 5.698 1.00 93.19 88 ALA A N 1
ATOM 655 C CA . ALA A 1 88 ? 7.478 -1.610 6.370 1.00 93.19 88 ALA A CA 1
ATOM 656 C C . ALA A 1 88 ? 7.249 -3.063 5.950 1.00 93.19 88 ALA A C 1
ATOM 658 O O . ALA A 1 88 ? 6.138 -3.447 5.590 1.00 93.19 88 ALA A O 1
ATOM 659 N N . ARG A 1 89 ? 8.295 -3.891 6.008 1.00 92.31 89 ARG A N 1
ATOM 660 C CA . ARG A 1 89 ? 8.158 -5.333 5.777 1.00 92.31 89 ARG A CA 1
ATOM 661 C C . ARG A 1 89 ? 7.442 -5.990 6.959 1.00 92.31 89 ARG A C 1
ATOM 663 O O . ARG A 1 89 ? 7.825 -5.782 8.107 1.00 92.31 89 ARG A O 1
ATOM 670 N N . SER A 1 90 ? 6.425 -6.792 6.666 1.00 91.88 90 SER A N 1
ATOM 671 C CA . SER A 1 90 ? 5.627 -7.541 7.642 1.00 91.88 90 SER A CA 1
ATOM 672 C C . SER A 1 90 ? 5.239 -8.900 7.055 1.00 91.88 90 SER A C 1
ATOM 674 O O . SER A 1 90 ? 5.313 -9.092 5.839 1.00 91.88 90 SER A O 1
ATOM 676 N N . ALA A 1 91 ? 4.880 -9.870 7.898 1.00 90.75 91 ALA A N 1
ATOM 677 C CA . ALA A 1 91 ? 4.219 -11.074 7.406 1.00 90.75 91 ALA A CA 1
ATOM 678 C C . ALA A 1 91 ? 2.855 -10.686 6.809 1.00 90.75 91 ALA A C 1
ATOM 680 O O . ALA A 1 91 ? 2.251 -9.712 7.254 1.00 90.75 91 ALA A O 1
ATOM 681 N N . ARG A 1 92 ? 2.364 -11.418 5.806 1.00 90.56 92 ARG A N 1
ATOM 682 C CA . ARG A 1 92 ? 1.030 -11.146 5.246 1.00 90.56 92 ARG A CA 1
ATOM 683 C C . ARG A 1 92 ? -0.076 -11.352 6.278 1.00 90.56 92 ARG A C 1
ATOM 685 O O . ARG A 1 92 ? 0.034 -12.206 7.161 1.00 90.56 92 ARG A O 1
ATOM 692 N N . SER A 1 93 ? -1.167 -10.621 6.113 1.00 91.81 93 SER A N 1
ATOM 693 C CA . SER A 1 93 ? -2.399 -10.895 6.841 1.00 91.81 93 SER A CA 1
ATOM 694 C C . SER A 1 93 ? -3.109 -12.131 6.306 1.00 91.81 93 SER A C 1
ATOM 696 O O . SER A 1 93 ? -3.017 -12.437 5.118 1.00 91.81 93 SER A O 1
ATOM 698 N N . LEU A 1 94 ? -3.843 -12.816 7.184 1.00 90.25 94 LEU A N 1
ATOM 699 C CA . LEU A 1 94 ? -4.700 -13.938 6.788 1.00 90.25 94 LEU A CA 1
ATOM 700 C C . LEU A 1 94 ? -6.167 -13.522 6.659 1.00 90.25 94 LEU A C 1
ATOM 702 O O . LEU A 1 94 ? -6.851 -14.008 5.770 1.00 90.25 94 LEU A O 1
ATOM 706 N N . ASP A 1 95 ? -6.638 -12.641 7.541 1.00 92.06 95 ASP A N 1
ATOM 707 C CA . ASP A 1 95 ? -8.010 -12.127 7.555 1.00 92.06 95 ASP A CA 1
ATOM 708 C C . ASP A 1 95 ? -8.095 -10.800 8.346 1.00 92.06 95 ASP A C 1
ATOM 710 O O . ASP A 1 95 ? -7.077 -10.215 8.740 1.00 92.06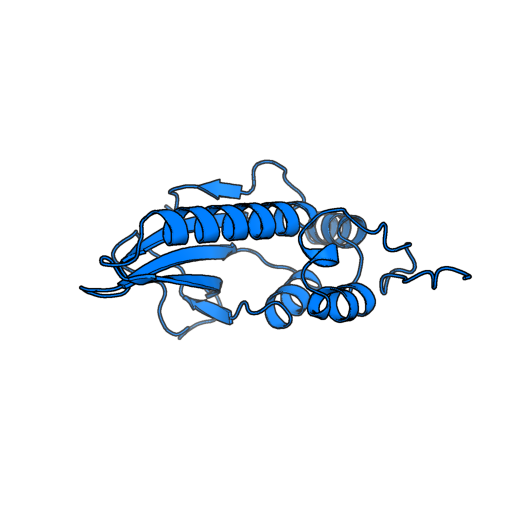 95 ASP A O 1
ATOM 714 N N . GLU A 1 96 ? -9.305 -10.287 8.586 1.00 93.31 96 GLU A N 1
ATOM 715 C CA . GLU A 1 96 ? -9.548 -9.038 9.319 1.00 93.31 96 GLU A CA 1
ATOM 716 C C . GLU A 1 96 ? -9.176 -9.099 10.810 1.00 93.31 96 GLU A C 1
ATOM 718 O O . GLU A 1 96 ? -9.023 -8.053 11.447 1.00 93.31 96 GLU A O 1
ATOM 723 N N . LEU A 1 97 ? -9.067 -10.298 11.386 1.00 93.12 97 LEU A N 1
ATOM 724 C CA . LEU A 1 97 ? -8.810 -10.540 12.810 1.00 93.12 97 LEU A CA 1
ATOM 725 C C . LEU A 1 97 ? -7.397 -11.071 13.075 1.00 93.12 97 LEU A C 1
ATOM 727 O O . LEU A 1 97 ? -6.967 -11.123 14.229 1.00 93.12 97 LEU A O 1
ATOM 731 N N . THR A 1 98 ? -6.678 -11.429 12.016 1.00 89.50 98 THR A N 1
ATOM 732 C CA . THR A 1 98 ? -5.356 -12.045 12.054 1.00 89.50 98 THR A CA 1
ATOM 733 C C . THR A 1 98 ? -4.382 -11.197 11.226 1.00 89.50 98 THR A C 1
ATOM 735 O O . THR A 1 98 ? -4.006 -11.582 10.110 1.00 89.50 98 THR A O 1
ATOM 738 N N . PRO A 1 99 ? -4.005 -10.001 11.733 1.00 88.06 99 PRO A N 1
ATOM 739 C CA . PRO A 1 99 ? -3.095 -9.100 11.041 1.00 88.06 99 PRO A CA 1
ATOM 740 C C . PRO A 1 99 ? -1.690 -9.692 10.920 1.00 88.06 99 PRO A C 1
ATOM 742 O O . PRO A 1 99 ? -1.254 -10.499 11.745 1.00 88.06 99 PRO A O 1
ATOM 745 N N . GLY A 1 100 ? -0.974 -9.235 9.895 1.00 80.75 100 GLY A N 1
ATOM 746 C CA . GLY A 1 100 ? 0.431 -9.545 9.675 1.00 80.75 100 GLY A CA 1
ATOM 747 C C . GLY A 1 100 ? 1.318 -9.282 10.897 1.00 80.75 100 GLY A C 1
ATOM 748 O O . GLY A 1 100 ? 1.216 -8.244 11.551 1.00 80.75 100 GLY A O 1
ATOM 749 N N . GLY A 1 101 ? 2.191 -10.239 11.213 1.00 77.31 101 GLY A N 1
ATOM 750 C CA . GLY A 1 101 ? 3.145 -10.166 12.322 1.00 77.31 101 GLY A CA 1
ATOM 751 C C . GLY A 1 101 ? 4.556 -9.722 11.914 1.00 77.31 101 GLY A C 1
ATOM 752 O O . GLY A 1 101 ? 4.795 -9.186 10.825 1.00 77.31 101 GLY A O 1
ATOM 753 N N . VAL A 1 102 ? 5.516 -9.972 12.809 1.00 73.31 102 VAL A N 1
ATOM 754 C CA . VAL A 1 102 ? 6.953 -9.812 12.530 1.00 73.31 102 VAL A CA 1
ATOM 755 C C . VAL A 1 102 ? 7.393 -10.893 11.538 1.00 73.31 102 VAL A C 1
ATOM 757 O O . VAL A 1 102 ? 6.971 -12.040 11.640 1.00 73.31 1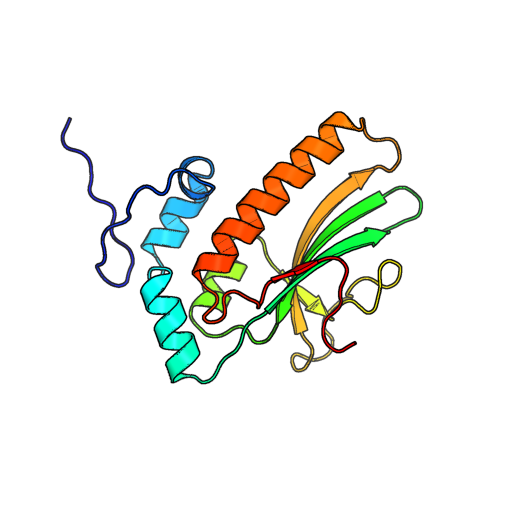02 VAL A O 1
ATOM 760 N N . VAL A 1 103 ? 8.214 -10.516 10.556 1.00 69.94 103 VAL A N 1
ATOM 761 C CA . VAL A 1 103 ? 8.725 -11.435 9.529 1.00 69.94 103 VAL A CA 1
ATOM 762 C C . VAL A 1 103 ? 9.788 -12.348 10.140 1.00 69.94 103 VAL A C 1
ATOM 764 O O . VAL A 1 103 ? 10.878 -11.872 10.454 1.00 69.94 103 VAL A O 1
ATOM 767 N N . ASP A 1 104 ? 9.501 -13.645 10.248 1.00 61.16 104 ASP A N 1
ATOM 768 C CA . ASP A 1 104 ? 10.519 -14.657 10.572 1.00 61.16 104 ASP A CA 1
ATOM 769 C C . ASP A 1 104 ? 11.250 -15.156 9.307 1.00 61.16 104 ASP A C 1
ATOM 771 O O . ASP A 1 104 ? 12.438 -15.475 9.361 1.00 61.16 104 ASP A O 1
ATOM 775 N N . GLU A 1 105 ? 10.587 -15.149 8.141 1.00 60.34 105 GLU A N 1
ATOM 776 C CA . GLU A 1 105 ? 11.162 -15.554 6.850 1.00 60.34 105 GLU A CA 1
ATOM 777 C C . GLU A 1 105 ? 10.728 -14.620 5.706 1.00 60.34 105 GLU A C 1
ATOM 779 O O . GLU A 1 105 ? 9.554 -14.287 5.554 1.00 60.34 105 GLU A O 1
ATOM 784 N N . TYR A 1 106 ? 11.681 -14.206 4.863 1.00 62.22 106 TYR A N 1
ATOM 785 C CA . TYR A 1 106 ? 11.453 -13.240 3.776 1.00 62.22 106 TYR A CA 1
ATOM 786 C C . TYR A 1 106 ? 10.488 -13.723 2.682 1.00 62.22 106 TYR A C 1
ATOM 788 O O . TYR A 1 106 ? 9.916 -12.881 1.986 1.00 62.22 106 TYR A O 1
ATOM 796 N N . ALA A 1 107 ? 10.327 -15.042 2.521 1.00 66.81 107 ALA A N 1
ATOM 797 C CA . ALA A 1 107 ? 9.628 -15.650 1.387 1.00 66.81 107 ALA A CA 1
ATOM 798 C C . ALA A 1 107 ? 8.140 -15.263 1.301 1.00 66.81 107 ALA A C 1
ATOM 800 O O . ALA A 1 107 ? 7.638 -15.103 0.194 1.00 66.81 107 ALA A O 1
ATOM 801 N N . ASP A 1 108 ? 7.489 -15.007 2.442 1.00 72.62 108 ASP A N 1
ATOM 802 C CA . ASP A 1 108 ? 6.069 -14.620 2.524 1.00 72.62 108 ASP A CA 1
ATOM 803 C C . ASP A 1 108 ? 5.875 -13.187 3.060 1.00 72.62 108 ASP A C 1
ATOM 805 O O . ASP A 1 108 ? 4.821 -12.830 3.598 1.00 72.62 108 ASP A O 1
ATOM 809 N N . SER A 1 109 ? 6.916 -12.353 2.960 1.00 88.31 109 SER A N 1
ATOM 810 C CA . SER A 1 109 ? 6.862 -10.975 3.451 1.00 88.31 109 SER A CA 1
ATOM 811 C C . SER A 1 109 ? 6.175 -10.034 2.461 1.00 88.31 109 SER A C 1
ATOM 813 O O . SER A 1 109 ? 6.467 -10.031 1.263 1.00 88.31 109 SER A O 1
ATOM 815 N N . VAL A 1 110 ? 5.321 -9.160 2.986 1.00 93.69 110 VAL A N 1
ATOM 816 C CA . VAL A 1 110 ? 4.655 -8.084 2.245 1.00 93.69 110 VAL A CA 1
ATOM 817 C C . VAL A 1 110 ? 5.186 -6.730 2.690 1.00 93.69 110 VAL A C 1
ATOM 819 O O . VAL A 1 110 ? 5.711 -6.580 3.798 1.00 93.69 110 VAL A O 1
ATOM 822 N N . TRP A 1 111 ? 5.042 -5.722 1.835 1.00 95.38 111 TRP A N 1
ATOM 823 C CA . TRP A 1 111 ? 5.156 -4.333 2.272 1.00 95.38 111 TRP A CA 1
ATOM 824 C C . TRP A 1 111 ? 3.817 -3.871 2.817 1.00 95.38 111 TRP A C 1
ATOM 826 O O . TRP A 1 111 ? 2.814 -3.902 2.115 1.00 95.38 111 TRP A O 1
ATOM 836 N N . ARG A 1 112 ? 3.810 -3.431 4.068 1.00 94.94 112 ARG A N 1
ATOM 837 C CA . ARG A 1 112 ? 2.612 -3.098 4.825 1.00 94.94 112 ARG A CA 1
ATOM 838 C C . ARG A 1 112 ? 2.646 -1.645 5.268 1.00 94.94 112 ARG A C 1
ATOM 840 O O . ARG A 1 112 ? 3.672 -1.161 5.748 1.00 94.94 112 ARG A O 1
ATOM 847 N N . LYS A 1 113 ? 1.510 -0.966 5.146 1.00 95.75 113 LYS A N 1
ATOM 848 C CA . LYS A 1 113 ? 1.268 0.353 5.734 1.00 95.75 113 LYS A CA 1
ATOM 849 C C . LYS A 1 113 ? -0.119 0.393 6.346 1.00 95.75 113 LYS A C 1
ATOM 851 O O . LYS A 1 113 ? -1.070 -0.147 5.785 1.00 95.75 113 LYS A O 1
ATOM 856 N N . GLU A 1 114 ? -0.219 1.033 7.501 1.00 95.88 114 GLU A N 1
ATOM 857 C CA . GLU A 1 114 ? -1.417 1.009 8.329 1.00 95.88 114 GLU A CA 1
ATOM 858 C C . GLU A 1 114 ? -1.880 2.431 8.658 1.00 95.88 114 GLU A C 1
ATOM 860 O O . GLU A 1 114 ? -1.085 3.296 9.027 1.00 95.88 114 GLU A O 1
ATOM 865 N N . PHE A 1 115 ? -3.188 2.654 8.583 1.00 95.62 115 PHE A N 1
ATOM 866 C CA . PHE A 1 115 ? -3.851 3.910 8.916 1.00 95.62 115 PHE A CA 1
ATOM 867 C C . PHE A 1 115 ? -4.802 3.662 10.087 1.00 95.62 115 PHE A C 1
ATOM 869 O O . PHE A 1 115 ? -5.928 3.196 9.905 1.00 95.62 115 PHE A O 1
ATOM 876 N N . TRP A 1 116 ? -4.307 3.913 11.298 1.00 95.88 116 TRP A N 1
ATOM 877 C CA . TRP A 1 116 ? -4.954 3.513 12.547 1.00 95.88 116 TRP A CA 1
ATOM 878 C C . TRP A 1 116 ? -6.068 4.478 12.954 1.00 95.88 116 TRP A C 1
ATOM 880 O O . TRP A 1 116 ? -5.942 5.692 12.798 1.00 95.88 116 TRP A O 1
ATOM 890 N N . PHE A 1 117 ? -7.123 3.942 13.560 1.00 96.88 117 PHE A N 1
ATOM 891 C CA . PHE A 1 117 ? -8.197 4.704 14.189 1.00 96.88 117 PHE A CA 1
ATOM 892 C C . PHE A 1 117 ? -8.785 3.949 15.388 1.00 96.88 117 PHE A C 1
ATOM 894 O O . PHE A 1 117 ? -8.741 2.719 15.457 1.00 96.88 117 PHE A O 1
ATOM 901 N N . SER A 1 118 ? -9.339 4.689 16.352 1.00 96.88 118 SER A N 1
ATOM 902 C CA . SER A 1 118 ? -10.054 4.087 17.480 1.00 96.88 118 SER A CA 1
ATOM 903 C C . SER A 1 118 ? -11.475 3.714 17.066 1.00 96.88 118 SER A C 1
ATOM 905 O O . SER A 1 118 ? -12.114 4.425 16.294 1.00 96.88 118 SER A O 1
ATOM 907 N N . LEU A 1 119 ? -12.029 2.652 17.651 1.00 92.56 119 LEU A N 1
ATOM 908 C CA . LEU A 1 119 ? -13.448 2.304 17.491 1.00 92.56 119 LEU A CA 1
ATOM 909 C C . LEU A 1 119 ? -14.400 3.375 18.053 1.00 92.56 119 LEU A C 1
ATOM 911 O O . LEU A 1 119 ? -15.584 3.384 17.729 1.00 92.56 119 LEU A O 1
ATOM 915 N N . SER A 1 120 ? -13.881 4.279 18.887 1.00 95.00 120 SER A N 1
ATOM 916 C CA . SER A 1 120 ? -14.607 5.432 19.434 1.00 95.00 120 SER A CA 1
ATOM 917 C C . SER A 1 120 ? -14.364 6.737 18.665 1.00 95.00 120 SER A C 1
ATOM 919 O O . SER A 1 120 ? -14.875 7.787 19.054 1.00 95.00 120 SER A O 1
ATOM 921 N N . THR A 1 121 ? -13.570 6.692 17.591 1.00 94.94 121 THR A N 1
ATOM 922 C CA . THR A 1 121 ? -13.245 7.860 16.771 1.00 94.94 121 THR A CA 1
ATOM 923 C C . THR A 1 121 ? -14.491 8.412 16.071 1.00 94.94 121 THR A C 1
ATOM 925 O O . THR A 1 121 ? -15.380 7.666 15.664 1.00 94.94 121 THR A O 1
ATOM 928 N N . ASP A 1 122 ? -14.539 9.738 15.905 1.00 96.12 122 ASP A N 1
ATOM 929 C CA . ASP A 1 122 ? -15.571 10.415 15.117 1.00 96.12 122 ASP A CA 1
ATOM 930 C C . ASP A 1 122 ? -15.649 9.807 13.698 1.00 96.12 122 ASP A C 1
ATOM 932 O O . ASP A 1 122 ? -14.624 9.747 13.008 1.00 96.12 122 ASP A O 1
ATOM 936 N N . PRO A 1 123 ? -16.836 9.389 13.219 1.00 95.44 123 PRO A N 1
ATOM 937 C CA . PRO A 1 123 ? -17.010 8.875 11.862 1.00 95.44 123 PRO A CA 1
ATOM 938 C C . PRO A 1 123 ? -16.439 9.784 10.763 1.00 95.44 123 PRO A C 1
ATOM 940 O O . PRO A 1 123 ? -15.955 9.283 9.749 1.00 95.44 123 PRO A O 1
ATOM 943 N N . LEU A 1 124 ? -16.435 11.108 10.951 1.00 96.25 124 LEU A N 1
ATOM 944 C CA . LEU A 1 124 ? -15.840 12.047 9.995 1.00 96.25 124 LEU A CA 1
ATOM 945 C C . LEU A 1 124 ? -14.327 11.858 9.852 1.00 96.25 124 LEU A C 1
ATOM 947 O O . LEU A 1 124 ? -13.784 12.034 8.762 1.00 96.25 124 LEU A O 1
ATOM 951 N N . HIS A 1 125 ? -13.643 11.466 10.925 1.00 93.81 125 HIS A N 1
ATOM 952 C CA . HIS A 1 125 ? -12.221 11.149 10.866 1.00 93.81 125 HIS A CA 1
ATOM 953 C C . HIS A 1 125 ? -11.977 9.843 10.104 1.00 93.81 125 HIS A C 1
ATOM 955 O O . HIS A 1 125 ? -11.046 9.769 9.307 1.00 93.81 125 HIS A O 1
ATOM 961 N N . VAL A 1 126 ? -12.845 8.842 10.274 1.00 95.12 126 VAL A N 1
ATOM 962 C CA . VAL A 1 126 ? -12.774 7.596 9.494 1.00 95.12 126 VAL A CA 1
ATOM 963 C C . VAL A 1 126 ? -12.959 7.885 8.001 1.00 95.12 126 VAL A C 1
ATOM 965 O O . VAL A 1 126 ? -12.189 7.386 7.186 1.00 95.12 126 VAL A O 1
ATOM 968 N N . LEU A 1 127 ? -13.906 8.756 7.631 1.00 95.00 127 LEU A N 1
ATOM 969 C CA . LEU A 1 127 ? -14.080 9.190 6.238 1.00 95.00 127 LEU A CA 1
ATOM 970 C C . LEU A 1 127 ? -12.841 9.912 5.693 1.00 95.00 127 LEU A C 1
ATOM 972 O O . LEU A 1 127 ? -12.430 9.649 4.566 1.00 95.00 127 LEU A O 1
ATOM 976 N N . ALA A 1 128 ? -12.215 10.784 6.486 1.00 93.44 128 ALA A N 1
ATOM 977 C CA . ALA A 1 128 ? -10.978 11.450 6.084 1.00 93.44 128 ALA A CA 1
ATOM 978 C C . ALA A 1 128 ? -9.826 10.451 5.861 1.00 93.44 128 ALA A C 1
ATOM 980 O O . ALA A 1 128 ? -9.080 10.584 4.892 1.00 93.44 128 ALA A O 1
ATOM 981 N N . LEU A 1 129 ? -9.709 9.420 6.706 1.00 94.19 129 LEU A N 1
ATOM 982 C CA . LEU A 1 129 ? -8.743 8.334 6.508 1.00 94.19 129 LEU A CA 1
ATOM 983 C C . LEU A 1 129 ? -9.038 7.527 5.239 1.00 94.19 129 LEU A C 1
ATOM 985 O O . LEU A 1 129 ? -8.109 7.189 4.512 1.00 94.19 129 LEU A O 1
ATOM 989 N N . MET A 1 130 ? -10.310 7.263 4.928 1.00 94.94 130 MET A N 1
ATOM 990 C CA . MET A 1 130 ? -10.684 6.588 3.680 1.00 94.94 130 MET A CA 1
ATOM 991 C C . MET A 1 130 ? -10.267 7.389 2.443 1.00 94.94 130 MET A C 1
ATOM 993 O O . MET A 1 130 ? -9.809 6.795 1.471 1.00 94.94 130 MET A O 1
ATOM 997 N N . GLU A 1 131 ? -10.394 8.719 2.462 1.00 93.31 131 GLU A N 1
ATOM 998 C CA . GLU A 1 131 ? -9.898 9.559 1.364 1.00 93.31 131 GLU A CA 1
ATOM 999 C C . GLU A 1 131 ? -8.372 9.470 1.227 1.00 93.31 131 GLU A C 1
ATOM 1001 O O . GLU A 1 131 ? -7.873 9.305 0.117 1.00 93.31 131 GLU A O 1
ATOM 1006 N N . LEU A 1 132 ? -7.625 9.455 2.337 1.00 91.25 132 LEU A N 1
ATOM 1007 C CA . LEU A 1 132 ? -6.172 9.241 2.295 1.00 91.25 132 LEU A CA 1
ATOM 1008 C C . LEU A 1 132 ? -5.801 7.867 1.722 1.00 91.25 132 LEU A C 1
ATOM 1010 O O . LEU A 1 132 ? -4.889 7.771 0.905 1.00 91.25 132 LEU A O 1
ATOM 1014 N N . VAL A 1 133 ? -6.527 6.809 2.092 1.00 93.94 133 VAL A N 1
ATOM 1015 C CA . VAL A 1 133 ? -6.323 5.457 1.545 1.00 93.94 133 VAL A CA 1
ATOM 1016 C C . VAL A 1 133 ? -6.606 5.418 0.040 1.00 93.94 133 VAL A C 1
ATOM 1018 O O . VAL A 1 133 ? -5.863 4.783 -0.708 1.00 93.94 133 VAL A O 1
ATOM 1021 N N . LYS A 1 134 ? -7.639 6.120 -0.442 1.00 92.44 134 LYS A N 1
ATOM 1022 C CA . LYS A 1 134 ? -7.917 6.246 -1.884 1.00 92.44 134 LYS A CA 1
ATOM 1023 C C . LYS A 1 134 ? -6.795 6.973 -2.620 1.00 92.44 134 LYS A C 1
ATOM 1025 O O . LYS A 1 134 ? -6.400 6.546 -3.699 1.00 92.44 134 LYS A O 1
ATOM 1030 N N . GLU A 1 135 ? -6.272 8.053 -2.046 1.00 90.06 135 GLU A N 1
ATOM 1031 C CA . GLU A 1 135 ? -5.154 8.786 -2.644 1.00 90.06 135 GLU A CA 1
ATOM 1032 C C . GLU A 1 135 ? -3.8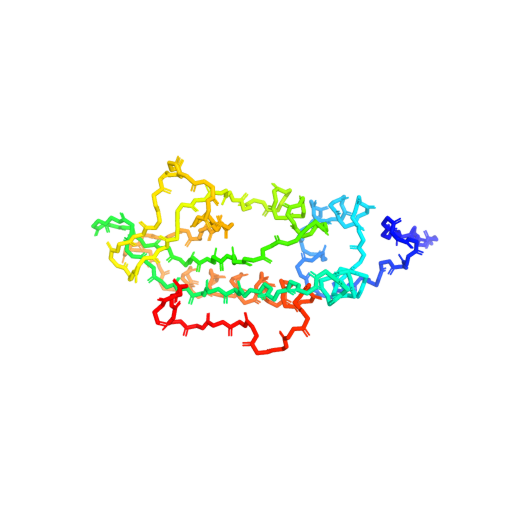77 7.927 -2.683 1.00 90.06 135 GLU A C 1
ATOM 1034 O O . GLU A 1 135 ? -3.197 7.891 -3.708 1.00 90.06 135 GLU A O 1
ATOM 1039 N N . GLU A 1 136 ? -3.574 7.191 -1.608 1.00 91.44 136 GLU A N 1
ATOM 1040 C CA . GLU A 1 136 ? -2.414 6.293 -1.530 1.00 91.44 136 GLU A CA 1
ATOM 1041 C C . GLU A 1 136 ? -2.532 5.128 -2.531 1.00 91.44 136 GLU A C 1
ATOM 1043 O O . GLU A 1 136 ? -1.594 4.852 -3.274 1.00 91.44 136 GLU A O 1
ATOM 1048 N N . THR A 1 137 ? -3.698 4.478 -2.609 1.00 92.31 137 THR A N 1
ATOM 1049 C CA . THR A 1 137 ? -3.953 3.384 -3.569 1.00 92.31 137 THR A CA 1
ATOM 1050 C C . THR A 1 137 ? -3.934 3.869 -5.017 1.00 92.31 137 THR A C 1
ATOM 1052 O O . THR A 1 137 ? -3.359 3.204 -5.876 1.00 92.31 137 THR A O 1
ATOM 1055 N N . GLY A 1 138 ? -4.485 5.056 -5.290 1.00 90.06 138 GLY A N 1
ATOM 1056 C CA . GLY A 1 138 ? -4.384 5.714 -6.592 1.00 90.06 138 GLY A CA 1
ATOM 1057 C C . GLY A 1 138 ? -2.934 5.968 -6.999 1.00 90.06 138 GLY A C 1
ATOM 1058 O O . GLY A 1 138 ? -2.540 5.617 -8.109 1.00 90.06 138 GLY A O 1
ATOM 1059 N N . TRP A 1 139 ? -2.113 6.499 -6.091 1.00 88.38 139 TRP A N 1
ATOM 1060 C CA . TRP A 1 139 ? -0.679 6.675 -6.328 1.00 88.38 139 TRP A CA 1
ATOM 1061 C C . TRP A 1 139 ? 0.044 5.340 -6.584 1.00 88.38 139 TRP A C 1
ATOM 1063 O O . TRP A 1 139 ? 0.783 5.231 -7.564 1.00 88.38 139 TRP A O 1
ATOM 1073 N N . LEU A 1 140 ? -0.212 4.308 -5.771 1.00 90.81 140 LEU A N 1
ATOM 1074 C CA . LEU A 1 140 ? 0.377 2.976 -5.953 1.00 90.81 140 LEU A CA 1
ATOM 1075 C C . LEU A 1 140 ? 0.009 2.340 -7.292 1.00 90.81 140 LEU A C 1
ATOM 1077 O O . LEU A 1 140 ? 0.874 1.750 -7.934 1.00 90.81 140 LEU A O 1
ATOM 1081 N N . SER A 1 141 ? -1.241 2.499 -7.740 1.00 91.38 141 SER A N 1
ATOM 1082 C CA . SER A 1 141 ? -1.717 1.948 -9.015 1.00 91.38 141 SER A CA 1
ATOM 1083 C C . SER A 1 141 ? -0.887 2.410 -10.217 1.00 91.38 141 SER A C 1
ATOM 1085 O O . SER A 1 141 ? -0.761 1.680 -11.196 1.00 91.38 141 SER A O 1
ATOM 1087 N N . GLY A 1 142 ? -0.237 3.577 -10.126 1.00 89.44 142 GLY A N 1
ATOM 1088 C CA . GLY A 1 142 ? 0.671 4.060 -11.164 1.00 89.44 142 GLY A CA 1
ATOM 1089 C C . GLY A 1 142 ? 1.905 3.171 -11.356 1.00 89.44 142 GLY A C 1
ATOM 1090 O O . GLY A 1 142 ? 2.467 3.139 -12.448 1.00 89.44 142 GLY A O 1
ATOM 1091 N N . TYR A 1 143 ? 2.320 2.431 -10.326 1.00 90.44 143 TYR A N 1
ATOM 1092 C CA . TYR A 1 143 ? 3.478 1.533 -10.358 1.00 90.44 143 TYR A CA 1
ATOM 1093 C C . TYR A 1 143 ? 3.126 0.088 -10.726 1.00 90.44 143 TYR A C 1
ATOM 1095 O O . TYR A 1 143 ? 4.038 -0.722 -10.914 1.00 90.44 143 TYR A O 1
ATOM 1103 N N . LEU A 1 144 ? 1.837 -0.252 -10.815 1.00 91.88 144 LEU A N 1
ATOM 1104 C CA . LEU A 1 144 ? 1.387 -1.610 -11.108 1.00 91.88 144 LEU A CA 1
ATOM 1105 C C . LEU A 1 144 ? 1.275 -1.809 -12.628 1.00 91.88 144 LEU A C 1
ATOM 1107 O O . LEU A 1 144 ? 0.711 -0.951 -13.314 1.00 91.88 144 LEU A O 1
ATOM 1111 N N . PRO A 1 145 ? 1.806 -2.913 -13.181 1.00 88.94 145 PRO A N 1
ATOM 1112 C CA . PRO A 1 145 ? 1.671 -3.204 -14.605 1.00 88.94 145 PRO A CA 1
ATOM 1113 C C . PRO A 1 145 ? 0.229 -3.587 -14.980 1.00 88.94 145 PRO A C 1
ATOM 1115 O O . PRO A 1 145 ? -0.233 -3.245 -16.067 1.00 88.94 145 PRO A O 1
ATOM 1118 N N . ASP A 1 146 ? -0.507 -4.235 -14.071 1.00 89.62 146 ASP A N 1
ATOM 1119 C CA . ASP A 1 146 ? -1.908 -4.616 -14.266 1.00 89.62 146 ASP A CA 1
ATOM 1120 C C . ASP A 1 146 ? -2.866 -3.633 -13.570 1.00 89.62 146 ASP A C 1
ATOM 1122 O O . ASP A 1 146 ? -2.748 -3.343 -12.379 1.00 89.62 146 ASP A O 1
ATOM 1126 N N . ALA A 1 147 ? -3.859 -3.146 -14.318 1.00 78.88 147 ALA A N 1
ATOM 1127 C CA . ALA A 1 147 ? -4.909 -2.261 -13.818 1.00 78.88 147 ALA A CA 1
ATOM 1128 C C . ALA A 1 147 ? -5.872 -2.958 -12.836 1.00 78.88 147 ALA A C 1
ATOM 1130 O O . ALA A 1 147 ? -6.580 -2.275 -12.096 1.00 78.88 147 ALA A O 1
ATOM 1131 N N . GLY A 1 148 ? -5.918 -4.295 -12.839 1.00 86.31 148 GLY A N 1
ATOM 1132 C CA . GLY A 1 148 ? -6.726 -5.113 -11.931 1.00 86.31 148 GLY A CA 1
ATOM 1133 C C . GLY A 1 148 ? -6.031 -5.513 -10.628 1.00 86.31 148 GLY A C 1
ATOM 1134 O O . GLY A 1 148 ? -6.654 -6.174 -9.807 1.00 86.31 148 GLY A O 1
ATOM 1135 N N . ALA A 1 149 ? -4.777 -5.110 -10.414 1.00 92.19 149 ALA A N 1
ATOM 1136 C CA . ALA A 1 149 ? -3.952 -5.585 -9.301 1.00 92.19 149 ALA A CA 1
ATOM 1137 C C . ALA A 1 149 ? -4.224 -4.890 -7.951 1.00 92.19 149 ALA A C 1
ATOM 1139 O O . ALA A 1 149 ? -3.412 -4.978 -7.032 1.00 92.19 149 ALA A O 1
ATOM 1140 N N . VAL A 1 150 ? -5.339 -4.164 -7.819 1.00 95.56 150 VAL A N 1
ATOM 1141 C CA . VAL A 1 150 ? -5.778 -3.575 -6.545 1.00 95.56 150 VAL A CA 1
ATOM 1142 C C . VAL A 1 150 ? -7.036 -4.293 -6.079 1.00 95.56 150 VAL A C 1
ATOM 1144 O O . VAL A 1 150 ? -8.087 -4.219 -6.715 1.00 95.56 150 VAL A O 1
ATOM 1147 N N . HIS A 1 151 ? -6.921 -4.951 -4.935 1.00 95.69 151 HIS A N 1
ATOM 1148 C CA . HIS A 1 151 ? -7.938 -5.799 -4.344 1.00 95.69 151 HIS A CA 1
ATOM 1149 C C . HIS A 1 151 ? -8.469 -5.145 -3.069 1.00 95.69 151 HIS A C 1
ATOM 1151 O O . HIS A 1 151 ? -7.701 -4.663 -2.236 1.00 95.69 151 HIS A O 1
ATOM 1157 N N . TYR A 1 152 ? -9.790 -5.119 -2.912 1.00 94.75 152 TYR A N 1
ATOM 1158 C CA . TYR A 1 152 ? -10.457 -4.578 -1.729 1.00 94.75 152 TYR A CA 1
ATOM 1159 C C . TYR A 1 152 ? -11.221 -5.694 -1.032 1.00 94.75 152 TYR A C 1
ATOM 1161 O O . TYR A 1 152 ? -11.964 -6.408 -1.704 1.00 94.75 152 TYR A O 1
ATOM 1169 N N . LEU A 1 153 ? -11.117 -5.765 0.299 1.00 92.19 153 LEU A N 1
ATOM 1170 C CA . LEU A 1 153 ? -11.781 -6.804 1.103 1.00 92.19 153 LEU A CA 1
ATOM 1171 C C . LEU A 1 153 ? -11.345 -8.219 0.682 1.00 92.19 153 LEU A C 1
ATOM 1173 O O . LEU A 1 153 ? -12.172 -9.114 0.523 1.00 92.19 153 LEU A O 1
ATOM 1177 N N . ASP A 1 154 ? -10.047 -8.373 0.444 1.00 92.81 154 ASP A N 1
ATOM 1178 C CA . ASP A 1 154 ? -9.408 -9.579 -0.080 1.00 92.81 154 ASP A CA 1
ATOM 1179 C C . ASP A 1 154 ? -7.982 -9.686 0.471 1.00 92.81 154 ASP A C 1
ATOM 1181 O O . ASP A 1 154 ? -7.365 -8.661 0.766 1.00 92.81 154 ASP A O 1
ATOM 1185 N N . PHE A 1 155 ? -7.433 -10.893 0.602 1.00 88.62 155 PHE A N 1
ATOM 1186 C CA . PHE A 1 155 ? -6.151 -11.124 1.276 1.00 88.62 155 PHE A CA 1
ATOM 1187 C C . PHE A 1 155 ? -5.154 -11.886 0.397 1.00 88.62 155 PHE A C 1
ATOM 1189 O O . PHE A 1 155 ? -5.551 -12.730 -0.408 1.00 88.62 155 PHE A O 1
ATOM 1196 N N . PRO A 1 156 ? -3.837 -11.651 0.563 1.00 78.50 156 PRO A N 1
ATOM 1197 C CA . PRO A 1 156 ? -2.842 -12.293 -0.282 1.00 78.50 156 PRO A CA 1
ATOM 1198 C C . PRO A 1 156 ? -2.825 -13.824 -0.139 1.00 78.50 156 PRO A C 1
ATOM 1200 O O . PRO A 1 156 ? -2.357 -14.363 0.867 1.00 78.50 156 PRO A O 1
ATOM 1203 N N . GLY A 1 157 ? -3.229 -14.541 -1.190 1.00 72.00 157 GLY A N 1
ATOM 1204 C CA . GLY A 1 157 ? -3.148 -16.005 -1.271 1.00 72.00 157 GLY A CA 1
ATOM 1205 C C . GLY A 1 157 ? -4.323 -16.772 -0.658 1.00 72.00 157 GLY A C 1
ATOM 1206 O O . GLY A 1 157 ? -4.145 -17.957 -0.355 1.00 72.00 157 GLY A O 1
ATOM 1207 N N . LEU A 1 158 ? -5.473 -16.116 -0.475 1.00 54.66 158 LEU A N 1
ATOM 1208 C CA . LEU A 1 158 ? -6.777 -16.767 -0.304 1.00 54.66 158 LEU A CA 1
ATOM 1209 C C . LEU A 1 158 ? -7.501 -16.963 -1.645 1.00 54.66 158 LEU A C 1
ATOM 1211 O O . LEU A 1 158 ? -7.200 -16.220 -2.604 1.00 54.66 158 LEU A O 1
#

Sequence (158 aa):
MSGVEVLYACGHKQVADSGLLARRGDLIDVASANPCTDCCRRIAEEAGAFPAVFVNVQRISDEMSAFVLELTEVYSPLDEILAQTGYARSARSLDELTPGGVVDEYADSVWRKEFWFSLSTDPLHVLALMELVKEETGWLSGYLPDAGAVHYLDFPGL

pLDDT: mean 85.29, std 13.72, range [40.12, 97.5]

Secondary structure (DSSP, 8-state):
------B-TTS-B----TTHHHH-THHHHHHHHS--HHHHHHHHHHHT----EEEEEEE-SSSEEEEEEEE-S--TTHHHHHHHTT-EEEEPP-SSSS-----S-GGGEEEEEEEEEETTS-HHHHHHHHHHHHHHHHHHHTT-SSTT-EEES--TT-

Foldseek 3Di:
DPDDFQAAPVRHTPPVDPFDCVVPVLVSVLRNDHDFLVVLLVVCVVVVFAKFWEWEWADPDPWKIWTKIWIPRDDPPVVVSLVSVAWDKFAWADARHGHTHHDPDPPRIITMDIGMDTPPDDVVVVVVVVVVVVRVVVRVCSNGNDNPRYHYRDTPPD

Radius of gyration: 16.45 Å; chains: 1; bounding box: 33×50×39 Å